Protein AF-A0A928WFF0-F1 (afdb_monomer)

Solvent-accessible surface area (backbone atoms only — not comparable to full-atom values): 8530 Å² total; per-residue (Å²): 116,60,53,75,67,55,53,62,71,44,40,68,59,53,53,52,53,50,52,59,48,29,76,78,34,82,83,66,71,80,93,51,61,64,69,56,22,35,49,47,18,30,51,27,17,34,62,65,22,43,66,82,81,40,91,74,63,86,69,44,45,47,67,50,76,47,65,41,89,90,43,77,89,36,49,36,72,47,69,39,41,66,48,87,93,54,77,56,47,36,56,47,45,66,77,40,40,62,62,25,34,56,47,11,40,50,46,40,70,72,43,89,64,83,52,60,41,74,88,37,42,46,53,95,82,38,84,67,72,61,59,55,55,32,44,64,43,11,38,55,52,38,52,57,68,61,62,76,114

Radius of gyration: 15.04 Å; Cα contacts (8 Å, |Δi|>4): 198; chains: 1; bounding box: 32×34×43 Å

Structure (mmCIF, N/CA/C/O backbone):
data_AF-A0A928WFF0-F1
#
_entry.id   AF-A0A928WFF0-F1
#
loop_
_atom_site.group_PDB
_atom_site.id
_atom_site.type_symbol
_atom_site.label_atom_id
_atom_site.label_alt_id
_atom_site.label_comp_id
_atom_site.label_asym_id
_atom_site.label_entity_id
_atom_site.label_seq_id
_atom_site.pdbx_PDB_ins_code
_atom_site.Cartn_x
_atom_site.Cartn_y
_atom_site.Cartn_z
_atom_site.occupancy
_atom_site.B_iso_or_equiv
_atom_site.auth_seq_id
_atom_site.auth_comp_id
_atom_site.auth_asym_id
_atom_site.auth_atom_id
_atom_site.pdbx_PDB_model_num
ATOM 1 N N . GLU A 1 1 ? 2.042 11.897 -2.920 1.00 61.84 1 GLU A N 1
ATOM 2 C CA . GLU A 1 1 ? 2.211 12.415 -1.548 1.00 61.84 1 GLU A CA 1
ATOM 3 C C . GLU A 1 1 ? 0.866 12.359 -0.840 1.00 61.84 1 GLU A C 1
ATOM 5 O O . GLU A 1 1 ? -0.135 12.685 -1.469 1.00 61.84 1 GLU A O 1
ATOM 10 N N . LEU A 1 2 ? 0.823 11.910 0.415 1.00 71.56 2 LEU A N 1
ATOM 11 C CA . LEU A 1 2 ? -0.390 12.001 1.231 1.00 71.56 2 LEU A CA 1
ATOM 12 C C . LEU A 1 2 ? -0.234 13.176 2.194 1.00 71.56 2 LEU A C 1
ATOM 14 O O . LEU A 1 2 ? 0.619 13.149 3.078 1.00 71.56 2 LEU A O 1
ATOM 18 N N . ASN A 1 3 ? -1.040 14.216 1.991 1.00 75.31 3 ASN A N 1
ATOM 19 C CA . ASN A 1 3 ? -0.976 15.448 2.775 1.00 75.31 3 ASN A CA 1
ATOM 20 C C . ASN A 1 3 ? -1.802 15.340 4.082 1.00 75.31 3 ASN A C 1
ATOM 22 O O . ASN A 1 3 ? -2.589 14.405 4.253 1.00 75.31 3 ASN A O 1
ATOM 26 N N . PRO A 1 4 ? -1.699 16.307 5.014 1.00 80.69 4 PRO A N 1
ATOM 27 C CA . PRO A 1 4 ? -2.452 16.267 6.272 1.00 80.69 4 PRO A CA 1
ATOM 28 C C . PRO A 1 4 ? -3.984 16.214 6.127 1.00 80.69 4 PRO A C 1
ATOM 30 O O . PRO A 1 4 ? -4.663 15.691 7.011 1.00 80.69 4 PRO A O 1
ATOM 33 N N . ASN A 1 5 ? -4.553 16.740 5.034 1.00 86.19 5 ASN A N 1
ATOM 34 C CA . ASN A 1 5 ? -5.999 16.663 4.797 1.00 86.19 5 ASN A CA 1
ATOM 35 C C . ASN A 1 5 ? -6.433 15.233 4.460 1.00 86.19 5 ASN A C 1
ATOM 37 O O . ASN A 1 5 ? -7.481 14.805 4.936 1.00 86.19 5 ASN A O 1
ATOM 41 N N . PHE A 1 6 ? -5.620 14.485 3.710 1.00 88.12 6 PHE A N 1
ATOM 42 C CA . PHE A 1 6 ? -5.869 13.069 3.441 1.00 88.12 6 PHE A CA 1
ATOM 43 C C . PHE A 1 6 ? -5.971 12.267 4.744 1.00 88.12 6 PHE A C 1
ATOM 45 O O . PHE A 1 6 ? -6.957 11.572 4.976 1.00 88.12 6 PHE A O 1
ATOM 52 N N . TYR A 1 7 ? -5.003 12.428 5.652 1.00 88.06 7 TYR A N 1
ATOM 53 C CA . TYR A 1 7 ? -5.025 11.722 6.937 1.00 88.06 7 TYR A CA 1
ATOM 54 C C . TYR A 1 7 ? -6.214 12.118 7.811 1.00 88.06 7 TYR A C 1
ATOM 56 O O . TYR A 1 7 ? -6.789 11.263 8.481 1.00 88.06 7 TYR A O 1
ATOM 64 N N . ARG A 1 8 ? -6.647 13.384 7.760 1.00 90.94 8 ARG A N 1
ATOM 65 C CA . ARG A 1 8 ? -7.870 13.822 8.446 1.00 90.94 8 ARG A CA 1
ATOM 66 C C . ARG A 1 8 ? -9.110 13.092 7.925 1.00 90.94 8 ARG A C 1
ATOM 68 O O . ARG A 1 8 ? -9.949 12.696 8.726 1.00 90.94 8 ARG A O 1
ATOM 75 N N . GLN A 1 9 ? -9.221 12.912 6.609 1.00 93.06 9 GLN A N 1
ATOM 76 C CA . GLN A 1 9 ? -10.322 12.164 5.995 1.00 93.06 9 GLN A CA 1
ATOM 77 C C . GLN A 1 9 ? -10.242 10.659 6.301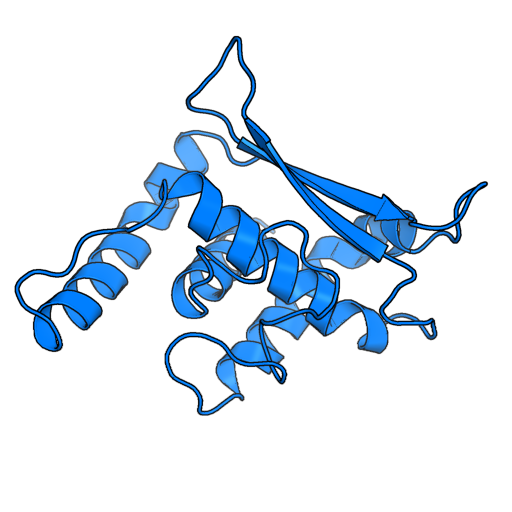 1.00 93.06 9 GLN A C 1
ATOM 79 O O . GLN A 1 9 ? -11.271 10.018 6.490 1.00 93.06 9 GLN A O 1
ATOM 84 N N . LEU A 1 10 ? -9.031 10.103 6.402 1.00 94.38 10 LEU A N 1
ATOM 85 C CA . LEU A 1 10 ? -8.799 8.689 6.708 1.00 94.38 10 LEU A CA 1
ATOM 86 C C . LEU A 1 10 ? -8.997 8.346 8.198 1.00 94.38 10 LEU A C 1
ATOM 88 O O . LEU A 1 10 ? -9.248 7.187 8.536 1.00 94.38 10 LEU A O 1
ATOM 92 N N . GLN A 1 11 ? -8.900 9.334 9.095 1.00 94.88 11 GLN A N 1
ATOM 93 C CA . GLN A 1 11 ? -8.918 9.142 10.550 1.00 94.88 11 GLN A CA 1
ATOM 94 C C . GLN A 1 11 ? -10.083 8.275 11.069 1.00 94.88 11 GLN A C 1
ATOM 96 O O . GLN A 1 11 ? -9.816 7.376 11.866 1.00 94.88 11 GLN A O 1
ATOM 101 N N . PRO A 1 12 ? -11.342 8.429 10.604 1.00 96.56 12 PRO A N 1
ATOM 102 C CA . PRO A 1 12 ? -12.440 7.582 11.071 1.00 96.56 12 PRO A CA 1
ATOM 103 C C . PRO A 1 12 ? -12.217 6.088 10.787 1.00 96.56 12 PRO A C 1
ATOM 105 O O . PRO A 1 12 ? -12.566 5.237 11.607 1.00 96.56 12 PRO A O 1
ATOM 108 N N . ALA A 1 13 ? -11.609 5.753 9.644 1.00 96.75 13 ALA A N 1
ATOM 109 C CA . ALA A 1 13 ? -11.279 4.372 9.302 1.00 96.75 13 ALA A CA 1
ATOM 110 C C . ALA A 1 13 ? -10.129 3.841 10.171 1.00 96.75 13 ALA A C 1
ATOM 112 O O . ALA A 1 13 ? -10.204 2.716 10.664 1.00 96.75 13 ALA A O 1
ATOM 113 N N . ILE A 1 14 ? -9.102 4.664 10.412 1.00 96.38 14 ILE A N 1
ATOM 114 C CA . ILE A 1 14 ? -7.993 4.342 11.325 1.00 96.38 14 ILE A CA 1
ATOM 115 C C . ILE A 1 14 ? -8.515 4.047 12.735 1.00 96.38 14 ILE A C 1
ATOM 117 O O . ILE A 1 14 ? -8.112 3.052 13.337 1.00 96.38 14 ILE A O 1
ATOM 121 N N . ASP A 1 15 ? -9.419 4.878 13.255 1.00 96.31 15 ASP A N 1
ATOM 122 C CA . ASP A 1 15 ? -9.972 4.717 14.601 1.00 96.31 15 ASP A CA 1
ATOM 123 C C . ASP A 1 15 ? -10.754 3.409 14.727 1.00 96.31 15 ASP A C 1
ATOM 125 O O . ASP A 1 15 ? -10.565 2.669 15.695 1.00 96.31 15 ASP A O 1
ATOM 129 N N . LYS A 1 16 ? -11.566 3.074 13.717 1.00 96.50 16 LYS A N 1
ATOM 130 C CA . LYS A 1 16 ? -12.290 1.799 13.659 1.00 96.50 16 LYS A CA 1
ATOM 131 C C . LYS A 1 16 ? -11.335 0.602 13.641 1.00 96.50 16 LYS A C 1
ATOM 133 O O . LYS A 1 16 ? -11.494 -0.316 14.442 1.00 96.50 16 LYS A O 1
ATOM 138 N N . ILE A 1 17 ? -10.317 0.630 12.779 1.00 95.75 17 ILE A N 1
ATOM 139 C CA . ILE A 1 17 ? -9.297 -0.428 12.695 1.00 95.75 17 ILE A CA 1
ATOM 140 C C . ILE A 1 17 ? -8.593 -0.592 14.046 1.00 95.75 17 ILE A C 1
ATOM 142 O O . ILE A 1 17 ? -8.424 -1.704 14.543 1.00 95.75 17 ILE A O 1
ATOM 146 N N . LYS A 1 18 ? -8.217 0.519 14.685 1.00 94.38 18 LYS A N 1
ATOM 147 C CA . LYS A 1 18 ? -7.563 0.489 15.993 1.00 94.38 18 LYS A CA 1
ATOM 148 C C . LYS A 1 18 ? -8.467 -0.117 17.067 1.00 94.38 18 LYS A C 1
ATOM 150 O O . LYS A 1 18 ? -7.987 -0.911 17.870 1.00 94.38 18 LYS A O 1
ATOM 155 N N . GLN A 1 19 ? -9.756 0.224 17.083 1.00 93.88 19 GLN A N 1
ATOM 156 C CA . GLN A 1 19 ? -10.728 -0.364 18.012 1.00 93.88 19 GLN A CA 1
ATOM 157 C C . GLN A 1 19 ? -10.851 -1.883 17.821 1.00 93.88 19 GLN A C 1
ATOM 159 O O . GLN A 1 19 ? -10.826 -2.624 18.804 1.00 93.88 19 GLN A O 1
ATOM 164 N N . GLU A 1 20 ? -10.914 -2.358 16.573 1.00 92.38 20 GLU A N 1
ATOM 165 C CA . GLU A 1 20 ? -10.942 -3.792 16.256 1.00 92.38 20 GLU A CA 1
ATOM 166 C C . GLU A 1 20 ? -9.682 -4.510 16.771 1.00 92.38 20 GLU A C 1
ATOM 168 O O . GLU A 1 20 ? -9.787 -5.556 17.416 1.00 92.38 20 GLU A O 1
ATOM 173 N N . LEU A 1 21 ? -8.495 -3.932 16.575 1.00 91.44 21 LEU A N 1
ATOM 174 C CA . LEU A 1 21 ? -7.233 -4.506 17.059 1.00 91.44 21 LEU A CA 1
ATOM 175 C C . LEU A 1 21 ? -7.152 -4.526 18.589 1.00 91.44 21 LEU A C 1
ATOM 177 O O . LEU A 1 21 ? -6.794 -5.548 19.174 1.00 91.44 21 LEU A O 1
ATOM 181 N N . VAL A 1 22 ? -7.549 -3.434 19.248 1.00 92.56 22 VAL A N 1
ATOM 182 C CA . VAL A 1 22 ? -7.581 -3.342 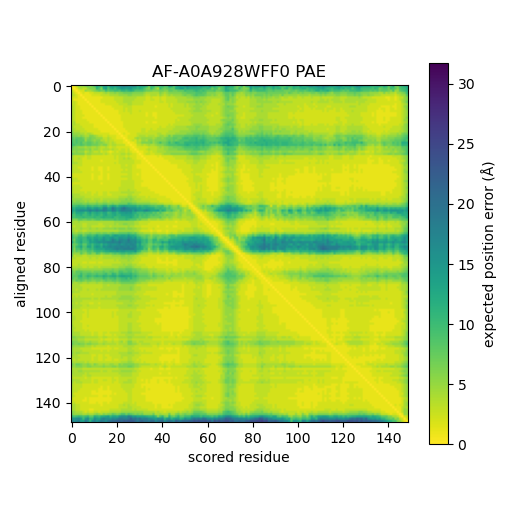20.716 1.00 92.56 22 VAL A CA 1
ATOM 183 C C . VAL A 1 22 ? -8.546 -4.365 21.316 1.00 92.56 22 VAL A C 1
ATOM 185 O O . VAL A 1 22 ? -8.238 -4.955 22.349 1.00 92.56 22 VAL A O 1
ATOM 188 N N . SER A 1 23 ? -9.677 -4.644 20.659 1.00 90.62 23 SER A N 1
ATOM 189 C CA . SER A 1 23 ? -10.629 -5.656 21.140 1.00 90.62 23 SER A CA 1
ATOM 190 C C . SER A 1 23 ? -10.038 -7.074 21.193 1.00 90.62 23 SER A C 1
ATOM 192 O O . SER A 1 23 ? -10.402 -7.854 22.069 1.00 90.62 23 SER A O 1
ATOM 194 N N . HIS A 1 24 ? -9.079 -7.387 20.314 1.00 88.81 24 HIS A N 1
ATOM 195 C CA . HIS A 1 24 ? -8.361 -8.668 20.296 1.00 88.81 24 HIS A CA 1
ATOM 196 C C . HIS A 1 24 ? -7.054 -8.634 21.103 1.00 88.81 24 HIS A C 1
ATOM 198 O O . HIS A 1 24 ? -6.493 -9.676 21.438 1.00 88.81 24 HIS A O 1
ATOM 204 N N . SER A 1 25 ? -6.519 -7.446 21.376 1.00 89.44 25 SER A N 1
ATOM 205 C CA . SER A 1 25 ? -5.237 -7.231 22.047 1.00 89.44 25 SER A CA 1
ATOM 206 C C . SER A 1 25 ? -5.280 -5.904 22.816 1.00 89.44 25 SER A C 1
ATOM 208 O O . SER A 1 25 ? -4.901 -4.870 22.268 1.00 89.44 25 SER A O 1
ATOM 210 N N . PRO A 1 26 ? -5.710 -5.906 24.094 1.00 87.81 26 PRO A N 1
ATOM 211 C CA . PRO A 1 26 ? -5.991 -4.681 24.857 1.00 87.81 26 PRO A CA 1
ATOM 212 C C . PRO A 1 26 ? -4.829 -3.684 24.965 1.00 87.81 26 PRO A C 1
ATOM 214 O O . PRO A 1 26 ? -5.058 -2.487 25.104 1.00 87.81 26 PRO A O 1
ATOM 217 N N . ASN A 1 27 ? -3.588 -4.165 24.862 1.00 89.25 27 ASN A N 1
ATOM 218 C CA . ASN A 1 27 ? -2.371 -3.349 24.906 1.00 89.25 27 ASN A CA 1
ATOM 219 C C . ASN A 1 27 ? -1.786 -3.078 23.508 1.00 89.25 27 ASN A C 1
ATOM 221 O O . ASN A 1 27 ? -0.582 -2.864 23.380 1.00 89.25 27 ASN A O 1
ATOM 225 N N . PHE A 1 28 ? -2.600 -3.150 22.452 1.00 89.06 28 PHE A N 1
ATOM 226 C CA . PHE A 1 28 ? -2.143 -2.920 21.086 1.00 89.06 28 PHE A CA 1
ATOM 227 C C . PHE A 1 28 ? -1.575 -1.505 20.916 1.00 89.06 28 PHE A C 1
ATOM 229 O O . PHE A 1 28 ? -2.221 -0.501 21.232 1.00 89.06 28 PHE A O 1
ATOM 236 N N . VAL A 1 29 ? -0.375 -1.436 20.345 1.00 89.81 29 VAL A N 1
ATOM 237 C CA . VAL A 1 29 ? 0.294 -0.198 19.951 1.00 89.81 29 VAL A CA 1
ATOM 238 C C . VAL A 1 29 ? 0.797 -0.371 18.525 1.00 89.81 29 VAL A C 1
ATOM 240 O O . VAL A 1 29 ? 1.213 -1.457 18.129 1.00 89.81 29 VAL A O 1
ATOM 243 N N . TRP A 1 30 ? 0.761 0.710 17.750 1.00 90.69 30 TRP A N 1
ATOM 244 C CA . TRP A 1 30 ? 1.391 0.744 16.439 1.00 90.69 30 TRP A CA 1
ATOM 245 C C . TRP A 1 30 ? 2.904 0.549 16.578 1.00 90.69 30 TRP A C 1
ATOM 247 O O . TRP A 1 30 ? 3.570 1.339 17.240 1.00 90.69 30 TRP A O 1
ATOM 257 N N . GLU A 1 31 ? 3.448 -0.484 15.939 1.00 89.19 31 GLU A N 1
ATOM 258 C CA . GLU A 1 31 ? 4.896 -0.740 15.939 1.00 89.19 31 GLU A CA 1
ATOM 259 C C . GLU A 1 31 ? 5.672 0.251 15.056 1.00 89.19 31 GLU A C 1
ATOM 261 O O . GLU A 1 31 ? 6.869 0.455 15.246 1.00 89.19 31 GLU A O 1
ATOM 266 N N . TYR A 1 32 ? 4.984 0.876 14.098 1.00 91.94 32 TYR A N 1
ATOM 267 C CA . TYR A 1 32 ? 5.545 1.788 13.106 1.00 91.94 32 TYR A CA 1
ATOM 268 C C . TYR A 1 32 ? 4.723 3.082 13.026 1.00 91.94 32 TYR A C 1
ATOM 270 O O . TYR A 1 32 ? 3.551 3.082 13.416 1.00 91.94 32 TYR A O 1
ATOM 278 N N . PRO A 1 33 ? 5.292 4.180 12.489 1.00 91.19 33 PRO A N 1
ATOM 279 C CA . PRO A 1 33 ? 4.530 5.387 12.183 1.00 91.19 33 PRO A CA 1
ATOM 280 C C . PRO A 1 33 ? 3.324 5.080 11.289 1.00 91.19 33 PRO A C 1
ATOM 282 O O . PRO A 1 33 ? 3.410 4.276 10.357 1.00 91.19 33 PRO A O 1
ATOM 285 N N . LEU A 1 34 ? 2.191 5.719 11.571 1.00 90.81 34 LEU A N 1
ATOM 286 C CA . LEU A 1 34 ? 0.928 5.431 10.892 1.00 90.81 34 LEU A CA 1
ATOM 287 C C . LEU A 1 34 ? 0.997 5.765 9.402 1.00 90.81 34 LEU A C 1
ATOM 289 O O . LEU A 1 34 ? 0.523 4.995 8.571 1.00 90.81 34 LEU A O 1
ATOM 293 N N . GLU A 1 35 ? 1.632 6.882 9.073 1.00 89.81 35 GLU A N 1
ATOM 294 C CA . GLU A 1 35 ? 1.838 7.374 7.718 1.00 89.81 35 GLU A CA 1
ATOM 295 C C . GLU A 1 35 ? 2.625 6.363 6.879 1.00 89.81 35 GLU A C 1
ATOM 297 O O . GLU A 1 35 ? 2.245 6.046 5.749 1.00 89.81 35 GLU A O 1
ATOM 302 N N . PHE A 1 36 ? 3.678 5.793 7.475 1.00 92.31 36 PHE A N 1
ATOM 303 C CA . PHE A 1 36 ? 4.456 4.722 6.866 1.00 92.31 36 PHE A CA 1
ATOM 304 C C . PHE A 1 36 ? 3.582 3.493 6.621 1.00 92.31 36 PHE A C 1
ATOM 306 O O . PHE A 1 36 ? 3.509 3.021 5.492 1.00 92.31 36 PHE A O 1
ATOM 313 N N . MET A 1 37 ? 2.862 3.004 7.636 1.00 94.62 37 MET A N 1
ATOM 314 C CA . MET A 1 37 ? 2.040 1.796 7.487 1.00 94.62 37 MET A CA 1
ATOM 315 C C . MET A 1 37 ? 0.936 1.954 6.439 1.00 94.62 37 MET A C 1
ATOM 317 O O . MET A 1 37 ? 0.672 1.023 5.676 1.00 94.62 37 MET A O 1
ATOM 321 N N . VAL A 1 38 ? 0.300 3.126 6.385 1.00 95.12 38 VAL A N 1
ATOM 322 C CA . VAL A 1 38 ? -0.742 3.458 5.408 1.00 95.12 38 VAL A CA 1
ATOM 323 C C . VAL A 1 38 ? -0.181 3.418 3.988 1.00 95.12 38 VAL A C 1
ATOM 325 O O . VAL A 1 38 ? -0.690 2.670 3.149 1.00 95.12 38 VAL A O 1
ATOM 328 N N . LEU A 1 39 ? 0.895 4.166 3.726 1.00 94.69 39 LEU A N 1
ATOM 329 C CA . LEU A 1 39 ? 1.535 4.202 2.410 1.00 94.69 39 LEU A CA 1
ATOM 330 C C . LEU A 1 39 ? 2.099 2.847 2.006 1.00 94.69 39 LEU A C 1
ATOM 332 O O . LEU A 1 39 ? 1.976 2.459 0.848 1.00 94.69 39 LEU A O 1
ATOM 336 N N . HIS A 1 40 ? 2.701 2.129 2.950 1.00 96.62 40 HIS A N 1
ATOM 337 C CA . HIS A 1 40 ? 3.374 0.865 2.685 1.00 96.62 40 HIS A CA 1
ATOM 338 C C . HIS A 1 40 ? 2.357 -0.196 2.289 1.00 96.62 40 HIS A C 1
ATOM 340 O O . HIS A 1 40 ? 2.483 -0.835 1.244 1.00 96.62 40 HIS A O 1
ATOM 346 N N . SER A 1 41 ? 1.286 -0.297 3.077 1.00 97.75 41 SER A N 1
ATOM 347 C CA . SER A 1 41 ? 0.189 -1.220 2.809 1.00 97.75 41 SER A CA 1
ATOM 348 C C . SER A 1 41 ? -0.484 -0.905 1.480 1.00 97.75 41 SER A C 1
ATOM 350 O O . SER A 1 41 ? -0.702 -1.811 0.681 1.00 97.75 41 SER A O 1
ATOM 352 N N . PHE A 1 42 ? -0.777 0.367 1.205 1.00 97.19 42 PHE A N 1
ATOM 353 C CA . PHE A 1 42 ? -1.394 0.761 -0.058 1.00 97.19 42 PHE A CA 1
ATOM 354 C C . PHE A 1 42 ? -0.469 0.525 -1.262 1.00 97.19 42 PHE A C 1
ATOM 356 O O . PHE A 1 42 ? -0.903 -0.041 -2.265 1.00 97.19 42 PHE A O 1
ATOM 363 N N . GLY A 1 43 ? 0.817 0.868 -1.155 1.00 97.25 43 GLY A N 1
ATOM 364 C CA . GLY A 1 43 ? 1.800 0.624 -2.209 1.00 97.25 43 GLY A CA 1
ATOM 365 C C . GLY A 1 43 ? 1.896 -0.855 -2.579 1.00 97.25 43 GLY A C 1
ATOM 366 O O . GLY A 1 43 ? 1.895 -1.219 -3.755 1.00 97.25 43 GLY A O 1
ATOM 367 N N . HIS A 1 44 ? 1.849 -1.728 -1.575 1.00 97.88 44 HIS A N 1
ATOM 368 C CA . HIS A 1 44 ? 1.808 -3.170 -1.773 1.00 97.88 44 HIS A CA 1
ATOM 369 C C . HIS A 1 44 ? 0.526 -3.669 -2.457 1.00 97.88 44 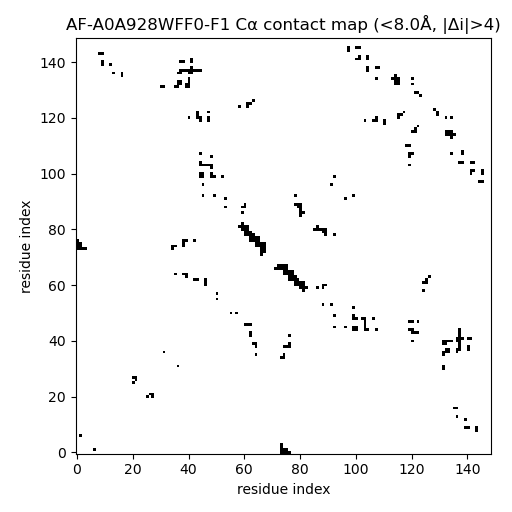HIS A C 1
ATOM 371 O O . HIS A 1 44 ? 0.591 -4.639 -3.218 1.00 97.88 44 HIS A O 1
ATOM 377 N N . LEU A 1 45 ? -0.627 -3.019 -2.260 1.00 97.81 45 LEU A N 1
ATOM 378 C CA . LEU A 1 45 ? -1.840 -3.343 -3.025 1.00 97.81 45 LEU A CA 1
ATOM 379 C C . LEU A 1 45 ? -1.655 -3.049 -4.518 1.00 97.81 45 LEU A C 1
ATOM 381 O O . LEU A 1 45 ? -2.033 -3.875 -5.350 1.00 97.81 45 LEU A O 1
ATOM 385 N N . ILE A 1 46 ? -1.019 -1.923 -4.856 1.00 96.75 46 ILE A N 1
ATOM 386 C CA . ILE A 1 46 ? -0.705 -1.561 -6.246 1.00 96.75 46 ILE A CA 1
ATOM 387 C C . ILE A 1 46 ? 0.253 -2.578 -6.872 1.00 96.75 46 ILE A C 1
ATOM 389 O O . ILE A 1 46 ? -0.027 -3.086 -7.958 1.00 96.75 46 ILE A O 1
ATOM 393 N N . LEU A 1 47 ? 1.338 -2.936 -6.172 1.00 96.12 47 LEU A N 1
ATOM 394 C CA . LEU A 1 47 ? 2.2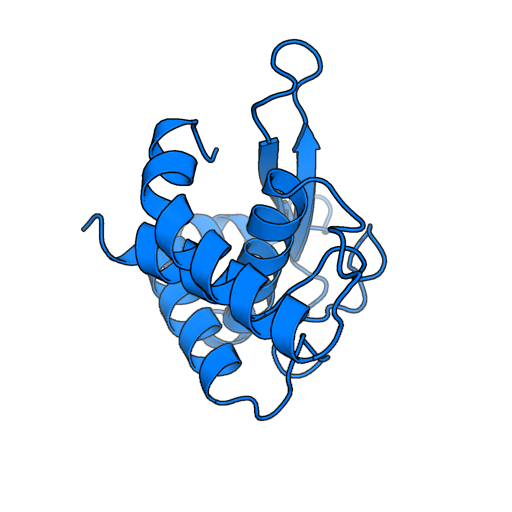78 -3.966 -6.636 1.00 96.12 47 LEU A CA 1
ATOM 395 C C . LEU A 1 47 ? 1.576 -5.314 -6.872 1.00 96.12 47 LEU A C 1
ATOM 397 O O . LEU A 1 47 ? 1.832 -5.981 -7.870 1.00 96.12 47 LEU A O 1
ATOM 401 N N . THR A 1 48 ? 0.650 -5.695 -5.987 1.00 95.62 48 THR A N 1
ATOM 402 C CA . THR A 1 48 ? -0.127 -6.944 -6.104 1.00 95.62 48 THR A CA 1
ATOM 403 C C . THR A 1 48 ? -1.036 -6.938 -7.336 1.00 95.62 48 THR A C 1
ATOM 405 O O . THR A 1 48 ? -1.228 -7.972 -7.972 1.00 95.62 48 THR A O 1
ATOM 408 N N . ALA A 1 49 ? -1.594 -5.780 -7.691 1.00 95.50 49 ALA A N 1
ATOM 409 C CA . ALA A 1 49 ? -2.489 -5.632 -8.833 1.00 95.50 49 ALA A CA 1
ATOM 410 C C . ALA A 1 49 ? -1.768 -5.510 -10.183 1.00 95.50 49 ALA A C 1
ATOM 412 O O . ALA A 1 49 ? -2.383 -5.785 -11.215 1.00 95.50 49 ALA A O 1
ATOM 413 N N . LEU A 1 50 ? -0.492 -5.108 -10.198 1.00 94.00 50 LEU A N 1
ATOM 414 C CA . LEU A 1 50 ? 0.259 -4.820 -11.425 1.00 94.00 50 LEU A CA 1
ATOM 415 C C . LEU A 1 50 ? 0.220 -5.951 -12.472 1.00 94.00 50 LEU A C 1
ATOM 417 O O . LEU A 1 50 ? -0.068 -5.645 -13.636 1.00 94.00 50 LEU A O 1
ATOM 421 N N . PRO A 1 51 ? 0.404 -7.240 -12.109 1.00 91.94 51 PRO A N 1
ATOM 422 C CA . PRO A 1 51 ? 0.371 -8.334 -13.082 1.00 91.94 51 PRO A CA 1
ATOM 423 C C . PRO A 1 51 ? -0.964 -8.475 -13.830 1.00 91.94 51 PRO A C 1
ATOM 425 O O . PRO A 1 51 ? -1.020 -9.108 -14.881 1.00 91.94 51 PRO A O 1
ATOM 428 N N . LEU A 1 52 ? -2.054 -7.886 -13.318 1.00 91.44 52 LEU A N 1
ATOM 429 C CA . LEU A 1 52 ? -3.368 -7.918 -13.966 1.00 91.44 52 LEU A CA 1
ATOM 430 C C . LEU A 1 52 ? -3.504 -6.935 -15.135 1.00 91.44 52 LEU A C 1
ATOM 432 O O . LEU A 1 52 ? -4.453 -7.057 -15.908 1.00 91.44 52 LEU A O 1
ATOM 436 N N . LEU A 1 53 ? -2.622 -5.939 -15.238 1.00 87.19 53 LEU A N 1
ATOM 437 C CA . LEU A 1 53 ? -2.631 -4.947 -16.321 1.00 87.19 53 LEU A CA 1
ATOM 438 C C . LEU A 1 53 ? -1.435 -5.078 -17.258 1.00 87.19 53 LEU A C 1
ATOM 440 O O . LEU A 1 53 ? -1.466 -4.558 -18.372 1.00 87.19 53 LEU A O 1
ATOM 444 N N . ARG A 1 54 ? -0.383 -5.765 -16.817 1.00 83.12 54 ARG A N 1
ATOM 445 C CA . ARG A 1 54 ? 0.849 -5.913 -17.575 1.00 83.12 54 ARG A CA 1
ATOM 446 C C . ARG A 1 54 ? 1.471 -7.278 -17.327 1.00 83.12 54 ARG A C 1
ATOM 448 O O . ARG A 1 54 ? 1.672 -7.674 -16.185 1.00 83.12 54 ARG A O 1
ATOM 455 N N . MET A 1 55 ? 1.847 -7.954 -18.410 1.00 76.94 55 MET A N 1
ATOM 456 C CA . MET A 1 55 ? 2.750 -9.099 -18.329 1.00 76.94 55 MET A CA 1
ATOM 457 C C . MET A 1 55 ? 4.174 -8.602 -18.058 1.00 76.94 55 MET A C 1
ATOM 459 O O . MET A 1 55 ? 4.662 -7.700 -18.739 1.00 76.94 55 MET A O 1
ATOM 463 N N . GLY A 1 56 ? 4.826 -9.183 -17.060 1.00 73.75 56 GLY A N 1
ATOM 464 C CA . GLY A 1 56 ? 6.170 -8.824 -16.615 1.00 73.75 56 GLY A CA 1
ATOM 465 C C . GLY A 1 56 ? 6.564 -9.668 -15.410 1.00 73.75 56 GLY A C 1
ATOM 466 O O . GLY A 1 56 ? 5.731 -10.395 -14.858 1.00 73.75 56 GLY A O 1
ATOM 467 N N . ALA A 1 57 ? 7.828 -9.595 -15.008 1.00 77.88 57 ALA A N 1
ATOM 468 C CA . ALA A 1 57 ? 8.254 -10.228 -13.772 1.00 77.88 57 ALA A CA 1
ATOM 469 C C . ALA A 1 57 ? 7.779 -9.388 -12.581 1.00 77.88 57 ALA A C 1
ATOM 471 O O . ALA A 1 57 ? 7.778 -8.160 -12.619 1.00 77.88 57 ALA A O 1
ATOM 472 N N . SER A 1 58 ? 7.433 -10.038 -11.470 1.00 75.62 58 SER A N 1
ATOM 473 C CA . SER A 1 58 ? 7.109 -9.330 -10.223 1.00 75.62 58 SER A CA 1
ATOM 474 C C . SER A 1 58 ? 8.285 -8.509 -9.680 1.00 75.62 58 SER A C 1
ATOM 476 O O . SER A 1 58 ? 8.099 -7.674 -8.805 1.00 75.62 58 SER A O 1
ATOM 478 N N . SER A 1 59 ? 9.501 -8.759 -10.177 1.00 83.06 59 SER A N 1
ATOM 479 C CA . SER A 1 59 ? 10.699 -7.985 -9.871 1.00 83.06 59 SER A CA 1
ATOM 480 C C . SER A 1 59 ? 10.821 -6.690 -10.662 1.00 83.06 59 SER A C 1
ATOM 482 O O . SER A 1 59 ? 11.653 -5.885 -10.273 1.00 83.06 59 SER A O 1
ATOM 484 N N . ASP A 1 60 ? 10.046 -6.478 -11.730 1.00 89.25 60 ASP A N 1
ATOM 485 C CA . ASP A 1 60 ? 10.217 -5.345 -12.657 1.00 89.25 60 ASP A CA 1
ATOM 486 C C . ASP A 1 60 ? 9.904 -3.988 -12.005 1.00 89.25 60 ASP A C 1
ATOM 488 O O . ASP A 1 60 ? 10.397 -2.950 -12.443 1.00 89.25 60 ASP A O 1
ATOM 492 N N . LEU A 1 61 ? 9.113 -3.985 -10.934 1.00 94.00 61 LEU A N 1
ATOM 493 C CA . LEU A 1 61 ? 8.751 -2.790 -10.188 1.00 94.00 61 LEU A CA 1
ATOM 494 C C . LEU A 1 61 ? 8.979 -3.011 -8.700 1.00 94.00 61 LEU A C 1
ATOM 496 O O . LEU A 1 61 ? 8.668 -4.079 -8.173 1.00 94.00 61 LEU A O 1
ATOM 500 N N . ASN A 1 62 ? 9.444 -1.979 -8.007 1.00 93.94 62 ASN A N 1
ATOM 501 C CA . ASN A 1 62 ? 9.462 -1.976 -6.553 1.00 93.94 62 ASN A CA 1
ATOM 502 C C . ASN A 1 62 ? 8.897 -0.666 -5.987 1.00 93.94 62 ASN A C 1
ATOM 504 O O . ASN A 1 62 ? 8.640 0.295 -6.717 1.00 93.94 62 ASN A O 1
ATOM 508 N N . PHE A 1 63 ? 8.660 -0.662 -4.678 1.00 95.62 63 PHE A N 1
ATOM 509 C CA . PHE A 1 63 ? 8.089 0.453 -3.939 1.00 95.62 63 PHE A CA 1
ATOM 510 C C . PHE A 1 63 ? 8.941 0.766 -2.710 1.00 95.62 63 PHE A C 1
ATOM 512 O O . PHE A 1 63 ? 9.418 -0.142 -2.031 1.00 95.62 63 PHE A O 1
ATOM 519 N N . LEU A 1 64 ? 9.133 2.051 -2.425 1.00 93.75 64 LEU A N 1
ATOM 520 C CA . LEU A 1 64 ? 9.767 2.515 -1.192 1.00 93.75 64 LEU A CA 1
ATOM 521 C C . LEU A 1 64 ? 9.067 3.759 -0.666 1.00 93.75 64 LEU A C 1
ATOM 523 O O . LEU A 1 64 ? 8.424 4.488 -1.422 1.00 93.75 64 LEU A O 1
ATOM 527 N N . ILE A 1 65 ? 9.235 4.026 0.624 1.00 91.75 65 ILE A N 1
ATOM 528 C CA . ILE A 1 65 ? 8.761 5.253 1.257 1.00 91.75 65 ILE A CA 1
ATOM 529 C C . ILE A 1 65 ? 9.967 6.067 1.685 1.00 91.75 65 ILE A C 1
ATOM 531 O O . ILE A 1 65 ? 10.871 5.556 2.341 1.00 91.75 65 ILE A O 1
ATOM 535 N N . SER A 1 66 ? 9.957 7.345 1.326 1.00 86.06 66 SER A N 1
ATOM 536 C CA . SER A 1 66 ? 10.891 8.325 1.860 1.00 86.06 66 SER A CA 1
ATOM 537 C C . SER A 1 66 ? 10.125 9.332 2.708 1.00 86.06 66 SER A C 1
ATOM 539 O O . SER A 1 66 ? 9.078 9.844 2.299 1.00 86.06 66 SER A O 1
ATOM 541 N N . SER A 1 67 ? 10.636 9.584 3.908 1.00 75.50 67 SER A N 1
ATOM 542 C CA . SER A 1 67 ? 10.220 10.699 4.752 1.00 75.50 67 SER A CA 1
ATOM 543 C C . SER A 1 67 ? 11.087 11.907 4.425 1.00 75.50 67 SER A C 1
ATOM 545 O O . SER A 1 67 ? 12.314 11.793 4.441 1.00 75.50 67 SER A O 1
ATOM 547 N N . ASP A 1 68 ? 10.466 13.052 4.171 1.00 69.00 68 ASP A N 1
ATOM 548 C CA . ASP A 1 68 ? 11.201 14.299 3.985 1.00 69.00 68 ASP A CA 1
ATOM 549 C C . ASP A 1 68 ? 11.857 14.714 5.315 1.00 69.00 68 ASP A C 1
ATOM 551 O O . ASP A 1 68 ? 11.181 14.849 6.339 1.00 69.00 68 ASP A O 1
ATOM 555 N N . SER A 1 69 ? 13.180 14.905 5.312 1.00 66.81 69 SER A N 1
ATOM 556 C CA . SER A 1 69 ? 13.923 15.383 6.481 1.00 66.81 69 SER A CA 1
ATOM 557 C C . SER A 1 69 ? 13.530 16.801 6.899 1.00 66.81 69 SER A C 1
ATOM 559 O O . SER A 1 69 ? 13.627 17.133 8.079 1.00 66.81 69 SER A O 1
ATOM 561 N N . GLU A 1 70 ? 13.085 17.632 5.954 1.00 62.75 70 GLU A N 1
ATOM 562 C CA . GLU A 1 70 ? 12.628 19.002 6.203 1.00 62.75 70 GLU A CA 1
ATOM 563 C C . GLU A 1 70 ? 11.157 19.035 6.647 1.00 62.75 70 GLU A C 1
ATOM 565 O O . GLU A 1 70 ? 10.767 19.868 7.469 1.00 62.75 70 GLU A O 1
ATOM 570 N N . HIS A 1 71 ? 10.354 18.069 6.188 1.00 65.06 71 HIS A N 1
ATOM 571 C CA . HIS A 1 71 ? 8.934 17.934 6.524 1.00 65.06 71 HIS A CA 1
ATOM 572 C C . HIS A 1 71 ? 8.616 16.537 7.081 1.00 65.06 71 HIS A C 1
ATOM 574 O O . HIS A 1 71 ? 7.911 15.756 6.435 1.00 65.06 71 HIS A O 1
ATOM 580 N N . PRO A 1 72 ? 9.021 16.220 8.326 1.00 60.62 72 PRO A N 1
ATOM 581 C CA . PRO A 1 72 ? 8.918 14.872 8.902 1.00 60.62 72 PRO A CA 1
ATOM 582 C C . PRO A 1 72 ? 7.483 14.335 9.052 1.00 60.62 72 PRO A C 1
ATOM 584 O O . PRO A 1 72 ? 7.289 13.166 9.370 1.00 60.62 72 PRO A O 1
ATOM 587 N N . LYS A 1 73 ? 6.463 15.176 8.828 1.00 61.62 73 LYS A N 1
ATOM 588 C CA . LYS A 1 73 ? 5.039 14.791 8.798 1.00 61.62 73 LYS A CA 1
ATOM 589 C C . LYS A 1 73 ? 4.526 14.436 7.400 1.00 61.62 73 LYS A C 1
ATOM 591 O O . LYS A 1 73 ? 3.345 14.142 7.243 1.00 61.62 73 LYS A O 1
ATOM 596 N N . THR A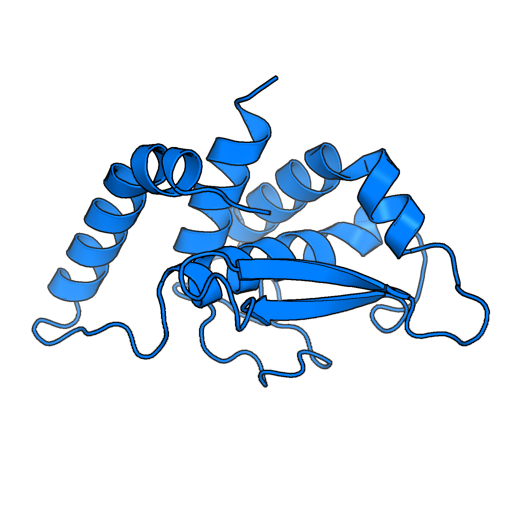 1 74 ? 5.382 14.507 6.390 1.00 69.56 74 THR A N 1
ATOM 597 C CA . THR A 1 74 ? 5.062 14.134 5.015 1.00 69.56 74 THR A CA 1
ATOM 598 C C . THR A 1 74 ? 5.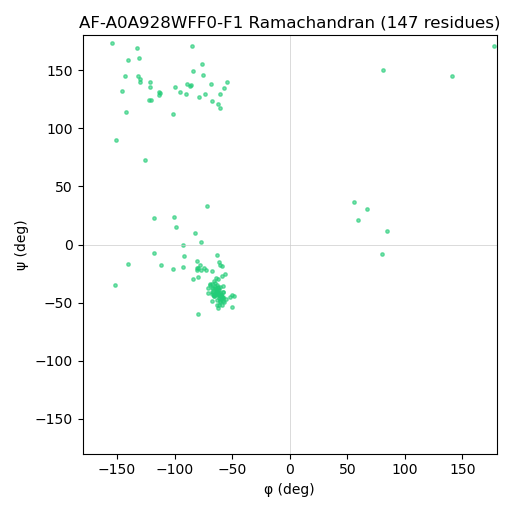877 12.906 4.648 1.00 69.56 74 THR A C 1
ATOM 600 O O . THR A 1 74 ? 7.083 12.824 4.881 1.00 69.56 74 THR A O 1
ATOM 603 N N . SER A 1 75 ? 5.183 11.894 4.143 1.00 78.81 75 SER A N 1
ATOM 604 C CA . SER A 1 75 ? 5.793 10.674 3.632 1.00 78.81 75 SER A CA 1
ATOM 605 C C . SER A 1 75 ? 5.378 10.519 2.180 1.00 78.81 75 SER A C 1
ATOM 607 O O . SER A 1 75 ? 4.205 10.698 1.830 1.00 78.81 75 SER A O 1
ATOM 609 N N . THR A 1 76 ? 6.344 10.177 1.337 1.00 87.81 76 THR A N 1
ATOM 610 C CA . THR A 1 76 ? 6.124 9.992 -0.094 1.00 87.81 76 THR A CA 1
ATOM 611 C C . THR A 1 76 ? 6.503 8.575 -0.478 1.00 87.81 76 THR A C 1
ATOM 613 O O . THR A 1 76 ? 7.610 8.112 -0.210 1.00 87.81 76 THR A O 1
ATOM 616 N N . GLY A 1 77 ? 5.549 7.877 -1.090 1.00 91.50 77 GLY A N 1
ATOM 617 C CA . GLY A 1 77 ? 5.774 6.581 -1.712 1.00 91.50 77 GLY A CA 1
ATOM 618 C C . GLY A 1 77 ? 6.254 6.744 -3.149 1.00 91.50 77 GLY A C 1
ATOM 619 O O . GLY A 1 77 ? 5.693 7.547 -3.896 1.00 91.50 77 GLY A O 1
ATOM 620 N N . TYR A 1 78 ? 7.252 5.958 -3.537 1.00 93.69 78 TYR A N 1
ATOM 621 C CA . TYR A 1 78 ? 7.840 5.958 -4.871 1.00 93.69 78 TYR A CA 1
ATOM 622 C C . TYR A 1 78 ? 7.743 4.567 -5.478 1.00 93.69 78 TYR A C 1
ATOM 624 O O . TYR A 1 78 ? 8.243 3.604 -4.900 1.00 93.69 78 TYR A O 1
ATOM 632 N N . PHE A 1 79 ? 7.136 4.480 -6.659 1.00 95.12 79 PHE A N 1
ATOM 633 C CA . PHE A 1 79 ? 7.224 3.308 -7.525 1.00 95.12 79 PHE A CA 1
ATOM 634 C C . PHE A 1 79 ? 8.335 3.533 -8.539 1.00 95.12 79 PHE A C 1
ATOM 636 O O . PHE A 1 79 ? 8.378 4.588 -9.174 1.00 95.12 79 PHE A O 1
ATOM 643 N N . TYR A 1 80 ? 9.216 2.554 -8.701 1.00 94.75 80 TYR A N 1
ATOM 644 C CA . TYR A 1 80 ? 10.354 2.666 -9.605 1.00 94.75 80 TYR A CA 1
ATOM 645 C C . TYR A 1 80 ? 10.647 1.340 -10.296 1.00 94.75 80 TYR A C 1
ATOM 647 O O . TYR A 1 80 ? 10.483 0.265 -9.711 1.00 94.75 80 TYR A O 1
ATOM 655 N N . ASP A 1 81 ? 11.081 1.440 -11.551 1.00 94.94 81 ASP A N 1
ATOM 656 C CA . ASP A 1 81 ? 11.567 0.297 -12.314 1.00 94.94 81 ASP A CA 1
ATOM 657 C C . ASP A 1 81 ? 12.885 -0.188 -11.707 1.00 94.94 81 ASP A C 1
ATOM 659 O O . ASP A 1 81 ? 13.750 0.611 -11.346 1.00 94.94 81 ASP A O 1
ATOM 663 N N . THR A 1 82 ? 13.057 -1.500 -11.607 1.00 92.94 82 THR A N 1
ATOM 664 C CA . THR A 1 82 ? 14.272 -2.099 -11.028 1.00 92.94 82 THR A CA 1
ATOM 665 C C . THR A 1 82 ? 15.351 -2.404 -12.067 1.00 92.94 82 THR A C 1
ATOM 667 O O . THR A 1 82 ? 16.480 -2.736 -11.705 1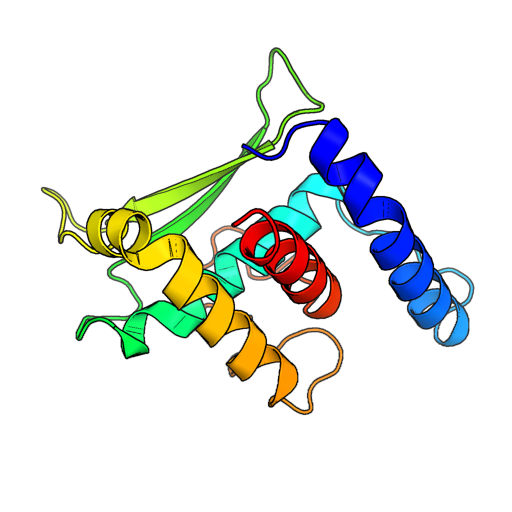.00 92.94 82 THR A O 1
ATOM 670 N N . ASN A 1 83 ? 15.024 -2.290 -13.356 1.00 90.88 83 ASN A N 1
ATOM 671 C CA . ASN A 1 83 ? 15.947 -2.513 -14.460 1.00 90.88 83 ASN A CA 1
ATOM 672 C C . ASN A 1 83 ? 16.669 -1.219 -14.841 1.00 90.88 83 ASN A C 1
ATOM 674 O O . ASN A 1 83 ? 16.050 -0.161 -14.976 1.00 90.88 83 ASN A O 1
ATOM 678 N N . GLU A 1 84 ? 17.970 -1.326 -15.105 1.00 90.56 84 GLU A N 1
ATOM 679 C CA . GLU A 1 84 ? 18.736 -0.244 -15.720 1.00 90.56 84 GLU A CA 1
ATOM 680 C C . GLU A 1 84 ? 18.110 0.159 -17.067 1.00 90.56 84 GLU A C 1
ATOM 682 O O . GLU A 1 84 ? 17.713 -0.695 -17.860 1.00 90.56 84 GLU A O 1
ATOM 687 N N . GLY A 1 85 ? 17.976 1.467 -17.306 1.00 91.44 85 GLY A N 1
ATOM 688 C CA . GLY A 1 85 ? 17.299 2.017 -18.488 1.00 91.44 85 GLY A CA 1
ATOM 689 C C . GLY A 1 85 ? 15.765 2.036 -18.413 1.00 91.44 85 GLY A C 1
ATOM 690 O O . GLY A 1 85 ? 15.137 2.669 -19.259 1.00 91.44 85 GLY A O 1
ATOM 691 N N . GLY A 1 86 ? 15.169 1.421 -17.386 1.00 91.81 86 GLY A N 1
ATOM 692 C CA . GLY A 1 86 ? 13.722 1.342 -17.203 1.00 91.81 86 GLY A CA 1
ATOM 693 C C . GLY A 1 86 ? 13.070 0.243 -18.044 1.00 91.81 86 GLY A C 1
ATOM 694 O O . GLY A 1 86 ? 13.524 -0.120 -19.126 1.00 91.81 86 GLY A O 1
ATOM 695 N N . ASN A 1 87 ? 11.973 -0.301 -17.532 1.00 90.88 87 ASN A N 1
ATOM 696 C CA . ASN A 1 87 ? 11.156 -1.302 -18.218 1.00 90.88 87 ASN A CA 1
ATOM 697 C C . ASN A 1 87 ? 9.721 -0.794 -18.473 1.00 90.88 87 ASN A C 1
ATOM 699 O O . ASN A 1 87 ? 8.959 -1.446 -19.184 1.00 90.88 87 ASN A O 1
ATOM 703 N N . GLY A 1 88 ? 9.344 0.374 -17.943 1.00 92.44 88 GLY A N 1
ATOM 704 C CA . GLY A 1 88 ? 8.037 1.010 -18.117 1.00 92.44 88 GLY A CA 1
ATOM 705 C C . GLY A 1 88 ? 6.953 0.521 -17.148 1.00 92.44 88 GLY A C 1
ATOM 706 O O . GLY A 1 88 ? 5.766 0.801 -17.358 1.00 92.44 88 GLY A O 1
ATOM 707 N N . ALA A 1 89 ? 7.296 -0.238 -16.107 1.00 93.88 89 ALA A N 1
ATOM 708 C CA . ALA A 1 89 ? 6.330 -0.677 -15.103 1.00 93.88 89 ALA A CA 1
ATOM 709 C C . ALA A 1 89 ? 5.815 0.504 -14.265 1.00 93.88 89 ALA A C 1
ATOM 711 O O . ALA A 1 89 ? 4.614 0.619 -14.028 1.00 93.88 89 ALA A O 1
ATOM 712 N N . SER A 1 90 ? 6.694 1.430 -13.893 1.00 95.06 90 SER A N 1
ATOM 713 C CA . SER A 1 90 ? 6.358 2.666 -13.179 1.00 95.06 90 SER A CA 1
ATOM 714 C C . SER A 1 90 ? 5.460 3.574 -14.021 1.00 95.06 90 SER A C 1
ATOM 716 O O . SER A 1 90 ? 4.475 4.110 -13.515 1.00 95.06 90 SER A O 1
ATOM 718 N N . GLU A 1 91 ? 5.704 3.658 -15.331 1.00 94.50 91 GLU A N 1
ATOM 719 C CA . GLU A 1 91 ? 4.807 4.337 -16.272 1.00 94.50 91 GLU A CA 1
ATOM 720 C C . GLU A 1 91 ? 3.422 3.673 -16.318 1.00 94.50 91 GLU A C 1
ATOM 722 O O . GLU A 1 91 ? 2.396 4.353 -16.369 1.00 94.50 91 GLU A O 1
ATOM 727 N N . THR A 1 92 ? 3.372 2.340 -16.262 1.00 94.50 92 THR A N 1
ATOM 728 C CA . THR A 1 92 ? 2.104 1.598 -16.201 1.00 94.50 92 THR A CA 1
ATOM 729 C C . THR A 1 92 ? 1.346 1.941 -14.919 1.00 94.50 92 THR A C 1
ATOM 731 O O . THR A 1 92 ? 0.145 2.207 -14.975 1.00 94.50 92 THR A O 1
ATOM 734 N N . VAL A 1 93 ? 2.044 2.004 -13.778 1.00 95.44 93 VAL A N 1
ATOM 735 C CA . VAL A 1 93 ? 1.445 2.450 -12.514 1.00 95.44 93 VAL A CA 1
ATOM 736 C C . VAL A 1 93 ? 0.899 3.859 -12.635 1.00 95.44 93 VAL A C 1
ATOM 738 O O . VAL A 1 93 ? -0.235 4.087 -12.237 1.00 95.44 93 VAL A O 1
ATOM 741 N N . TRP A 1 94 ? 1.654 4.782 -13.227 1.00 94.19 94 TRP A N 1
ATOM 742 C CA . TRP A 1 94 ? 1.204 6.157 -13.418 1.00 94.19 94 TRP A CA 1
ATOM 743 C C . TRP A 1 94 ? -0.065 6.243 -14.276 1.00 94.19 94 TRP A C 1
ATOM 745 O O . TRP A 1 94 ? -1.045 6.870 -13.881 1.00 94.19 94 TRP A O 1
ATOM 755 N N . ARG A 1 95 ? -0.079 5.570 -15.432 1.00 95.00 95 ARG A N 1
ATOM 756 C CA . ARG A 1 95 ? -1.204 5.615 -16.381 1.00 95.00 95 ARG A CA 1
ATOM 757 C C . ARG A 1 95 ? -2.473 4.950 -15.848 1.00 95.00 95 ARG A C 1
ATOM 759 O O . ARG A 1 95 ? -3.568 5.401 -16.169 1.00 95.00 95 ARG A O 1
ATOM 766 N N . TYR A 1 96 ? -2.337 3.883 -15.060 1.00 94.75 96 TYR A N 1
ATOM 767 C CA . TYR A 1 96 ? -3.459 3.054 -14.608 1.00 94.75 96 TYR A CA 1
ATOM 768 C C . TYR A 1 96 ? -3.633 3.044 -13.087 1.00 94.75 96 TYR A C 1
ATOM 770 O O . TYR A 1 96 ? -4.230 2.118 -12.538 1.00 94.75 96 TYR A O 1
ATOM 778 N N . PHE A 1 97 ? -3.135 4.070 -12.398 1.00 93.88 97 PHE A N 1
ATOM 779 C CA . PHE A 1 97 ? -3.038 4.116 -10.940 1.00 93.88 97 PHE A CA 1
ATOM 780 C C . PHE A 1 97 ? -4.351 3.764 -10.228 1.00 93.88 97 PHE A C 1
ATOM 782 O O . PHE A 1 97 ? -4.392 2.836 -9.422 1.00 93.88 97 PHE A O 1
ATOM 789 N N . THR A 1 98 ? -5.449 4.440 -10.573 1.00 93.62 98 THR A N 1
ATOM 790 C CA . THR A 1 98 ? -6.762 4.196 -9.955 1.00 93.62 98 THR A CA 1
ATOM 791 C C . THR A 1 98 ? -7.285 2.792 -10.256 1.00 93.62 98 THR A C 1
ATOM 793 O O . THR A 1 98 ? -7.823 2.133 -9.376 1.00 93.62 98 THR A O 1
ATOM 796 N N . GLN A 1 99 ? -7.077 2.286 -11.475 1.00 95.06 99 GLN A N 1
ATOM 797 C CA . GLN A 1 99 ? -7.501 0.934 -11.844 1.00 95.06 99 GLN A CA 1
ATOM 798 C C . GLN A 1 99 ? -6.705 -0.140 -11.085 1.00 95.06 99 GLN A C 1
ATOM 800 O O . GLN A 1 99 ? -7.262 -1.171 -10.704 1.00 95.06 99 GLN A O 1
ATOM 805 N N . LEU A 1 100 ? -5.408 0.090 -10.862 1.00 96.06 100 LEU A N 1
ATOM 806 C CA . LEU A 1 100 ? -4.569 -0.768 -10.028 1.00 96.06 100 LEU A CA 1
ATOM 807 C C . LEU A 1 100 ? -5.006 -0.719 -8.567 1.00 96.06 100 LEU A C 1
ATOM 809 O O . LEU A 1 100 ? -5.079 -1.771 -7.937 1.00 96.06 100 LEU A O 1
ATOM 813 N N . ALA A 1 101 ? -5.349 0.463 -8.049 1.00 96.56 101 ALA A N 1
ATOM 814 C CA . ALA A 1 101 ? -5.895 0.614 -6.704 1.00 96.56 101 ALA A CA 1
ATOM 815 C C . ALA A 1 101 ? -7.188 -0.198 -6.545 1.00 96.56 101 ALA A C 1
ATOM 817 O O . ALA A 1 101 ? -7.254 -1.060 -5.671 1.00 96.56 101 ALA A O 1
ATOM 818 N N . ASP A 1 102 ? -8.158 -0.020 -7.447 1.00 96.56 102 ASP A N 1
ATOM 819 C CA . ASP A 1 102 ? -9.432 -0.751 -7.439 1.00 96.56 102 ASP A CA 1
ATOM 820 C C . ASP A 1 102 ? -9.212 -2.275 -7.446 1.00 96.56 102 ASP A C 1
ATOM 822 O O . ASP A 1 102 ? -9.793 -3.016 -6.646 1.00 96.56 102 ASP A O 1
ATOM 826 N N . LYS A 1 103 ? -8.323 -2.760 -8.323 1.00 96.81 103 LYS A N 1
ATOM 827 C CA . LYS A 1 103 ? -7.975 -4.186 -8.415 1.00 96.81 103 LYS A CA 1
ATOM 828 C C . LYS A 1 103 ? -7.262 -4.692 -7.160 1.00 96.81 103 LYS A C 1
ATOM 830 O O . LYS A 1 103 ? -7.593 -5.774 -6.678 1.00 96.81 103 LYS A O 1
ATOM 835 N N . GLY A 1 104 ? -6.314 -3.932 -6.618 1.00 97.50 104 GLY A N 1
ATOM 836 C CA . GLY A 1 104 ? -5.562 -4.295 -5.416 1.00 97.50 104 GLY A CA 1
ATOM 837 C C . GLY A 1 104 ? -6.462 -4.381 -4.185 1.00 97.50 104 GLY A C 1
ATOM 838 O O . GLY A 1 104 ? -6.395 -5.353 -3.432 1.00 97.50 104 GLY A O 1
ATOM 839 N N . ILE A 1 105 ? -7.378 -3.422 -4.032 1.00 98.12 105 ILE A N 1
ATOM 840 C CA . ILE A 1 105 ? -8.414 -3.434 -2.992 1.00 98.12 105 ILE A CA 1
ATOM 841 C C . ILE A 1 105 ? -9.303 -4.671 -3.139 1.00 98.12 105 ILE A C 1
ATOM 843 O O . ILE A 1 105 ? -9.555 -5.366 -2.152 1.00 98.12 105 ILE A O 1
ATOM 847 N N . ALA A 1 106 ? -9.759 -4.979 -4.358 1.00 97.69 106 ALA A N 1
ATOM 848 C CA . ALA A 1 106 ? -10.595 -6.150 -4.611 1.00 97.69 106 ALA A CA 1
ATOM 849 C C . ALA A 1 106 ? -9.883 -7.461 -4.232 1.00 97.69 106 ALA A C 1
ATOM 851 O O . ALA A 1 106 ? -10.463 -8.281 -3.519 1.00 97.69 106 ALA A O 1
ATOM 852 N N . LEU A 1 107 ? -8.616 -7.630 -4.628 1.00 97.69 107 LEU A N 1
ATOM 853 C CA . LEU A 1 107 ? -7.799 -8.791 -4.252 1.00 97.69 107 LEU A CA 1
ATOM 854 C C . LEU A 1 107 ? -7.632 -8.903 -2.729 1.00 97.69 107 LEU A C 1
ATOM 856 O O . LEU A 1 107 ? -7.790 -9.982 -2.157 1.00 97.69 107 LEU A O 1
ATOM 860 N N . ALA A 1 108 ? -7.364 -7.788 -2.047 1.00 98.19 108 ALA A N 1
ATOM 861 C CA . ALA A 1 108 ? -7.198 -7.770 -0.597 1.00 98.19 108 ALA A CA 1
ATOM 862 C C . ALA A 1 108 ? -8.484 -8.101 0.171 1.00 98.19 108 ALA A C 1
ATOM 864 O O . ALA A 1 108 ? -8.429 -8.813 1.179 1.00 98.19 108 ALA A O 1
ATOM 865 N N . LYS A 1 109 ? -9.640 -7.636 -0.314 1.00 97.69 109 LYS A N 1
ATOM 866 C CA . LYS A 1 109 ? -10.955 -7.954 0.261 1.00 97.69 109 LYS A CA 1
ATOM 867 C C . LYS A 1 109 ? -11.363 -9.412 0.049 1.00 97.69 109 LYS A C 1
ATOM 869 O O . LYS A 1 109 ? -12.002 -9.981 0.925 1.00 97.69 109 LYS A O 1
ATOM 874 N N . GLN A 1 110 ? -10.996 -10.013 -1.083 1.00 97.56 110 GLN A N 1
ATOM 875 C CA . GLN A 1 110 ? -11.278 -11.427 -1.371 1.00 97.56 110 GLN A CA 1
ATOM 876 C C . GLN A 1 110 ? -10.382 -12.389 -0.578 1.00 97.56 110 GLN A C 1
ATOM 878 O O . GLN A 1 110 ? -10.720 -13.560 -0.420 1.00 97.56 110 GLN A O 1
ATOM 883 N N . CYS A 1 111 ? -9.240 -11.914 -0.077 1.00 97.88 111 CYS A N 1
ATOM 884 C CA . CYS A 1 111 ? -8.335 -12.716 0.731 1.00 97.88 111 CYS A CA 1
ATOM 885 C C . CYS A 1 111 ? -8.835 -12.848 2.181 1.00 97.88 111 CYS A C 1
ATOM 887 O O . CYS A 1 111 ? -9.023 -11.854 2.884 1.00 97.88 111 CYS A O 1
ATOM 889 N N . ASP A 1 112 ? -8.943 -14.089 2.649 1.00 96.88 112 ASP A N 1
ATOM 890 C CA . ASP A 1 112 ? -9.426 -14.523 3.968 1.00 96.88 112 ASP A CA 1
ATOM 891 C C . ASP A 1 112 ? -8.413 -14.347 5.118 1.00 96.88 112 ASP A C 1
ATOM 893 O O . ASP A 1 112 ? -8.694 -14.700 6.259 1.00 96.88 112 ASP A O 1
ATOM 897 N N . CYS A 1 113 ? -7.227 -13.790 4.854 1.00 96.69 113 CYS A N 1
ATOM 898 C CA . CYS A 1 113 ? -6.250 -13.495 5.907 1.00 96.69 113 CYS A CA 1
ATOM 899 C C . CYS A 1 113 ? -6.636 -12.247 6.723 1.00 96.69 113 CYS A C 1
ATOM 901 O O . CYS A 1 113 ? -7.282 -11.344 6.200 1.00 96.69 113 CYS A O 1
ATOM 903 N N . ASN A 1 114 ? -6.168 -12.132 7.968 1.00 90.62 114 ASN A N 1
ATOM 904 C CA . ASN A 1 114 ? -6.487 -10.971 8.813 1.00 90.62 114 ASN A CA 1
ATOM 905 C C . ASN A 1 114 ? -5.622 -9.744 8.474 1.00 90.62 114 ASN A C 1
ATOM 907 O O . ASN A 1 114 ? -6.136 -8.710 8.051 1.00 90.62 114 ASN A O 1
ATOM 911 N N . ASN A 1 115 ? -4.297 -9.875 8.596 1.00 88.81 115 ASN A N 1
ATOM 912 C CA . ASN A 1 115 ? -3.391 -8.715 8.613 1.00 88.81 115 ASN A CA 1
ATOM 913 C C . ASN A 1 115 ? -2.671 -8.459 7.280 1.00 88.81 115 ASN A C 1
ATOM 915 O O . ASN A 1 115 ? -2.229 -7.342 7.027 1.00 88.81 115 ASN A O 1
ATOM 919 N N . GLY A 1 116 ? -2.566 -9.471 6.418 1.00 95.56 116 GLY A N 1
ATOM 920 C CA . GLY A 1 116 ? -1.752 -9.447 5.201 1.00 95.56 116 GLY A CA 1
ATOM 921 C C . GLY A 1 116 ? -1.071 -10.796 4.973 1.00 95.56 116 GLY A C 1
ATOM 922 O O . GLY A 1 116 ? -0.742 -11.504 5.923 1.00 95.56 116 GLY A O 1
ATOM 923 N N . CYS A 1 117 ? -0.926 -11.210 3.713 1.00 97.81 117 CYS A N 1
ATOM 924 C CA . CYS A 1 117 ? -0.207 -12.434 3.351 1.00 97.81 117 CYS A CA 1
ATOM 925 C C . CYS A 1 117 ? 0.351 -12.340 1.917 1.00 97.81 117 CYS A C 1
ATOM 927 O O . CYS A 1 117 ? 0.003 -11.395 1.201 1.00 97.81 117 CYS A O 1
ATOM 929 N N . PRO A 1 118 ? 1.154 -13.317 1.448 1.00 96.00 118 PRO A N 1
ATOM 930 C CA . PRO A 1 118 ? 1.706 -13.314 0.086 1.00 96.00 118 PRO A CA 1
ATOM 931 C C . PRO A 1 118 ? 0.672 -13.295 -1.048 1.00 96.00 118 PRO A C 1
ATOM 933 O O . PRO A 1 118 ? 1.008 -12.941 -2.168 1.00 96.00 118 PRO A O 1
ATOM 936 N N . ARG A 1 119 ? -0.592 -13.655 -0.780 1.00 95.00 119 ARG A N 1
ATOM 937 C CA . ARG A 1 119 ? -1.664 -13.608 -1.791 1.00 95.00 119 ARG A CA 1
ATOM 938 C C . ARG A 1 119 ? -2.239 -12.208 -2.013 1.00 95.00 119 ARG A C 1
ATOM 940 O O . ARG A 1 119 ? -2.909 -12.001 -3.016 1.00 95.00 119 ARG A O 1
ATOM 947 N N . CYS A 1 120 ? -2.060 -11.282 -1.068 1.00 97.25 120 CYS A N 1
ATOM 948 C CA . CYS A 1 120 ? -2.793 -10.014 -1.092 1.00 97.25 120 CYS A CA 1
ATOM 949 C C . CYS A 1 120 ? -1.998 -8.770 -0.696 1.00 97.25 120 CYS A C 1
ATOM 951 O O . CYS A 1 120 ? -2.499 -7.668 -0.891 1.00 97.25 120 CYS A O 1
ATOM 953 N N . LEU A 1 121 ? -0.839 -8.923 -0.050 1.00 97.56 121 LEU A N 1
ATOM 954 C CA . LEU A 1 121 ? -0.116 -7.783 0.511 1.00 97.56 121 LEU A CA 1
ATOM 955 C C . LEU A 1 121 ? 1.398 -7.985 0.581 1.00 97.56 121 LEU A C 1
ATOM 957 O O . LEU A 1 121 ? 2.123 -7.015 0.452 1.00 97.56 121 LEU A O 1
ATOM 961 N N . HIS A 1 122 ? 1.914 -9.190 0.834 1.00 96.94 122 HIS A N 1
ATOM 962 C CA . HIS A 1 122 ? 3.360 -9.359 1.029 1.00 96.94 122 HIS A CA 1
ATOM 963 C C . HIS A 1 122 ? 4.087 -9.545 -0.301 1.00 96.94 122 HIS A C 1
ATOM 965 O O . HIS A 1 122 ? 3.657 -10.339 -1.132 1.00 96.94 122 HIS A O 1
ATOM 971 N N . HIS A 1 123 ? 5.235 -8.883 -0.438 1.00 95.00 123 HIS A N 1
ATOM 972 C CA . HIS A 1 123 ? 6.114 -8.971 -1.605 1.00 95.00 123 HIS A CA 1
ATOM 973 C C . HIS A 1 123 ? 7.500 -9.458 -1.193 1.00 95.00 123 HIS A C 1
ATOM 975 O O . HIS A 1 123 ? 8.033 -9.055 -0.157 1.00 95.00 123 HIS A O 1
ATOM 981 N N . THR A 1 124 ? 8.108 -10.332 -1.997 1.00 92.06 124 THR A N 1
ATOM 982 C CA . THR A 1 124 ? 9.426 -10.920 -1.689 1.00 92.06 124 THR A CA 1
ATOM 983 C C . THR A 1 124 ? 10.542 -9.880 -1.682 1.00 92.06 124 THR A C 1
ATOM 985 O O . THR A 1 124 ? 11.466 -9.987 -0.883 1.00 92.06 124 THR A O 1
ATOM 988 N N . ASN A 1 125 ? 10.427 -8.857 -2.531 1.00 90.75 125 ASN A N 1
ATOM 989 C CA . ASN A 1 125 ? 11.457 -7.837 -2.739 1.00 90.75 125 ASN A CA 1
ATOM 990 C C . ASN A 1 125 ? 11.185 -6.542 -1.955 1.00 90.75 125 ASN A C 1
ATOM 992 O O . ASN A 1 125 ? 11.800 -5.514 -2.239 1.00 90.75 125 ASN A O 1
ATOM 996 N N . CYS A 1 126 ? 10.269 -6.588 -0.980 1.00 94.44 126 CYS A N 1
ATOM 997 C CA . CYS A 1 126 ? 9.972 -5.465 -0.096 1.00 94.44 126 CYS A CA 1
ATOM 998 C C . CYS A 1 126 ? 11.234 -5.075 0.703 1.00 94.44 126 CYS A C 1
ATOM 1000 O O . CYS A 1 126 ? 11.712 -5.894 1.502 1.00 94.44 126 CYS A O 1
ATOM 1002 N N . PRO A 1 127 ? 11.764 -3.845 0.542 1.00 91.88 127 PRO A N 1
ATOM 1003 C CA . PRO A 1 127 ? 12.960 -3.396 1.260 1.00 91.88 127 PRO A CA 1
ATOM 1004 C C . PRO A 1 127 ? 12.798 -3.460 2.786 1.00 91.88 127 PRO A C 1
ATOM 1006 O O . PRO A 1 127 ? 13.714 -3.863 3.503 1.00 91.88 127 PRO A O 1
ATOM 1009 N N . ASP A 1 128 ? 11.589 -3.171 3.272 1.00 94.31 128 ASP A N 1
ATOM 1010 C CA . ASP A 1 128 ? 11.218 -3.186 4.690 1.00 94.31 128 ASP A CA 1
ATOM 1011 C C . ASP A 1 128 ? 10.866 -4.587 5.219 1.00 94.31 128 ASP A C 1
ATOM 1013 O O . ASP A 1 128 ? 10.366 -4.746 6.336 1.00 94.31 128 ASP A O 1
ATOM 1017 N N . ARG A 1 129 ? 11.131 -5.641 4.433 1.00 95.38 129 ARG A N 1
ATOM 1018 C CA . ARG A 1 129 ? 10.910 -7.052 4.799 1.00 95.38 129 ARG A CA 1
ATOM 1019 C C . ARG A 1 129 ? 9.467 -7.340 5.225 1.00 95.38 129 ARG A C 1
ATOM 1021 O O . ARG A 1 129 ? 9.236 -8.142 6.130 1.00 95.38 129 ARG A O 1
ATOM 1028 N N . ASN A 1 130 ? 8.506 -6.687 4.570 1.00 96.25 130 ASN A N 1
ATOM 1029 C CA . ASN A 1 130 ? 7.072 -6.764 4.862 1.00 96.25 130 ASN A CA 1
ATOM 1030 C C . ASN A 1 130 ? 6.687 -6.325 6.291 1.00 96.25 130 ASN A C 1
ATOM 1032 O O . ASN A 1 130 ? 5.625 -6.702 6.785 1.00 96.25 130 ASN A O 1
ATOM 1036 N N . ARG A 1 131 ? 7.530 -5.539 6.973 1.00 95.19 131 ARG A N 1
ATOM 1037 C CA . ARG A 1 131 ? 7.212 -4.970 8.289 1.00 95.19 131 ARG A CA 1
ATOM 1038 C C . ARG A 1 131 ? 6.399 -3.684 8.149 1.00 95.19 131 ARG A C 1
ATOM 1040 O O . ARG A 1 131 ? 6.547 -2.955 7.174 1.00 95.19 131 ARG A O 1
ATOM 1047 N N . GLY A 1 132 ? 5.538 -3.404 9.127 1.00 95.12 132 GLY A N 1
ATOM 1048 C CA . GLY A 1 132 ? 4.646 -2.240 9.079 1.00 95.12 132 GLY A CA 1
ATOM 1049 C C . GLY A 1 132 ? 3.579 -2.332 7.983 1.00 95.12 132 GLY A C 1
ATOM 1050 O O . GLY A 1 132 ? 3.170 -1.314 7.437 1.00 95.12 132 GLY A O 1
ATOM 1051 N N . LEU A 1 133 ? 3.144 -3.545 7.641 1.00 96.75 133 LEU A N 1
ATOM 1052 C CA . LEU A 1 133 ? 2.019 -3.781 6.741 1.00 96.75 133 LEU A CA 1
ATOM 1053 C C . LEU A 1 133 ? 0.757 -4.106 7.540 1.00 96.75 133 LEU A C 1
ATOM 1055 O O . LEU A 1 133 ? 0.780 -4.944 8.441 1.00 96.75 133 LEU A O 1
ATOM 1059 N N . LEU A 1 134 ? -0.360 -3.492 7.156 1.00 97.19 134 LEU A N 1
ATOM 1060 C CA . LEU A 1 134 ? -1.687 -3.856 7.628 1.00 97.19 134 LEU A CA 1
ATOM 1061 C C . LEU A 1 134 ? -2.706 -3.729 6.496 1.00 97.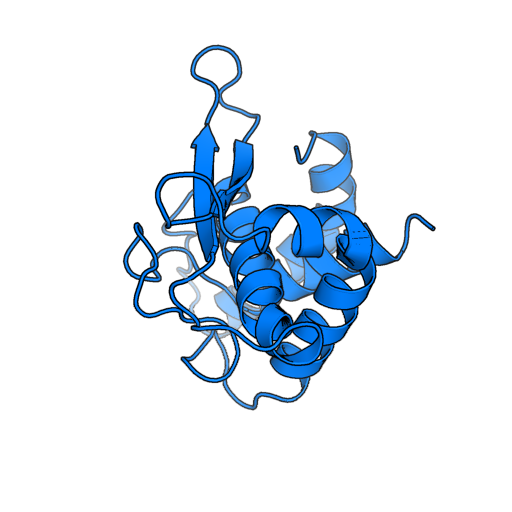19 134 LEU A C 1
ATOM 1063 O O . LEU A 1 134 ? -3.033 -2.634 6.035 1.00 97.19 134 LEU A O 1
ATOM 1067 N N . LYS A 1 135 ? -3.266 -4.871 6.090 1.00 97.62 135 LYS A N 1
ATOM 1068 C CA . LYS A 1 135 ? -4.223 -4.999 4.981 1.00 97.62 135 LYS A CA 1
ATOM 1069 C C . LYS A 1 135 ? -5.351 -3.970 5.050 1.00 97.62 135 LYS A C 1
ATOM 1071 O O . LYS A 1 135 ? -5.683 -3.350 4.043 1.00 97.62 135 LYS A O 1
ATOM 1076 N N . GLN A 1 136 ? -5.916 -3.776 6.239 1.00 97.50 136 GLN A N 1
ATOM 1077 C CA . GLN A 1 136 ? -7.040 -2.867 6.456 1.00 97.50 136 GLN A CA 1
ATOM 1078 C C . GLN A 1 136 ? -6.666 -1.396 6.201 1.00 97.50 136 GLN A C 1
ATOM 1080 O O . GLN A 1 136 ? -7.466 -0.675 5.610 1.00 97.50 136 GLN A O 1
ATOM 1085 N N . LEU A 1 137 ? -5.450 -0.961 6.566 1.00 97.38 137 LEU A N 1
ATOM 1086 C CA . LEU A 1 137 ? -4.982 0.406 6.288 1.00 97.38 137 LEU A CA 1
ATOM 1087 C C . LEU A 1 137 ? -4.800 0.635 4.788 1.00 97.38 137 LEU A C 1
ATOM 1089 O O . LEU A 1 137 ? -5.214 1.672 4.276 1.00 97.38 137 LEU A O 1
ATOM 1093 N N . GLY A 1 138 ? -4.228 -0.345 4.080 1.00 97.44 138 GLY A N 1
ATOM 1094 C CA . GLY A 1 138 ? -4.066 -0.270 2.627 1.00 97.44 138 GLY A CA 1
ATOM 1095 C C . GLY A 1 138 ? -5.406 -0.156 1.898 1.00 97.44 138 GLY A C 1
ATOM 1096 O O . GLY A 1 138 ? -5.543 0.670 0.998 1.00 97.44 138 GLY A O 1
ATOM 1097 N N . ILE A 1 139 ? -6.407 -0.942 2.317 1.00 97.94 139 ILE A N 1
ATOM 1098 C CA . ILE A 1 139 ? -7.766 -0.882 1.757 1.00 97.94 139 ILE A CA 1
ATOM 1099 C C . ILE A 1 139 ? -8.398 0.485 2.023 1.00 97.94 139 ILE A C 1
ATOM 1101 O O . ILE A 1 139 ? -8.847 1.123 1.077 1.00 97.94 139 ILE A O 1
ATOM 1105 N N . ALA A 1 140 ? -8.398 0.947 3.276 1.00 97.19 140 ALA A N 1
ATOM 1106 C CA . ALA A 1 140 ? -9.029 2.212 3.648 1.00 97.19 140 ALA A CA 1
ATOM 1107 C C . ALA A 1 140 ? -8.411 3.409 2.906 1.00 97.19 140 ALA A C 1
ATOM 1109 O O . ALA A 1 140 ? -9.124 4.283 2.417 1.00 97.19 140 ALA A O 1
ATOM 1110 N N . ALA A 1 141 ? -7.081 3.427 2.778 1.00 95.25 141 ALA A N 1
ATOM 1111 C CA . ALA A 1 141 ? -6.383 4.461 2.027 1.00 95.25 141 ALA A CA 1
ATOM 1112 C C . ALA A 1 141 ? -6.715 4.403 0.534 1.00 95.25 141 ALA A C 1
ATOM 1114 O O . ALA A 1 141 ? -6.998 5.433 -0.071 1.00 95.25 141 ALA A O 1
ATOM 1115 N N . GLY A 1 142 ? -6.718 3.202 -0.049 1.00 95.19 142 GLY A N 1
ATOM 1116 C CA . GLY A 1 142 ? -7.062 3.013 -1.451 1.00 95.19 142 GLY A CA 1
ATOM 1117 C C . GLY A 1 142 ? -8.491 3.445 -1.769 1.00 95.19 142 GLY A C 1
ATOM 1118 O O . GLY A 1 142 ? -8.700 4.143 -2.755 1.00 95.19 142 GLY A O 1
ATOM 1119 N N . GLU A 1 143 ? -9.459 3.101 -0.917 1.00 95.38 143 GLU A N 1
ATOM 1120 C CA . GLU A 1 143 ? -10.851 3.529 -1.077 1.00 95.38 143 GLU A CA 1
ATOM 1121 C C . GLU A 1 143 ? -10.954 5.053 -1.107 1.00 95.38 143 GLU A C 1
ATOM 1123 O O . GLU A 1 143 ? -11.522 5.601 -2.050 1.00 95.38 143 GLU A O 1
ATOM 1128 N N . LEU A 1 144 ? -10.325 5.742 -0.151 1.00 93.00 144 LEU A N 1
ATOM 1129 C CA . LEU A 1 144 ? -10.322 7.203 -0.108 1.00 93.00 144 LEU A CA 1
ATOM 1130 C C . LEU A 1 144 ? -9.704 7.820 -1.376 1.00 93.00 144 LEU A C 1
ATOM 1132 O O . LEU A 1 144 ? -10.292 8.720 -1.964 1.00 93.00 144 LEU A O 1
ATOM 1136 N N . ILE A 1 145 ? -8.574 7.283 -1.847 1.00 88.12 145 ILE A N 1
ATOM 1137 C CA . ILE A 1 145 ? -7.905 7.727 -3.084 1.00 88.12 145 ILE A CA 1
ATOM 1138 C C . ILE A 1 145 ? -8.794 7.516 -4.321 1.00 88.12 145 ILE A C 1
ATOM 1140 O O . ILE A 1 145 ? -8.785 8.328 -5.242 1.00 88.12 145 ILE A O 1
ATOM 1144 N N . THR A 1 146 ? -9.549 6.417 -4.372 1.00 85.88 146 THR A N 1
ATOM 1145 C CA . THR A 1 146 ? -10.385 6.066 -5.536 1.00 85.88 146 THR A CA 1
ATOM 1146 C C . THR A 1 146 ? -11.724 6.810 -5.585 1.00 85.88 146 THR A C 1
ATOM 1148 O O . THR A 1 146 ? -12.325 6.885 -6.659 1.00 85.88 146 THR A O 1
ATOM 1151 N N . ILE A 1 147 ? -12.186 7.351 -4.448 1.00 76.50 147 ILE A N 1
ATOM 1152 C CA . ILE A 1 147 ? -13.456 8.084 -4.312 1.00 76.50 147 ILE A CA 1
ATOM 1153 C C . ILE A 1 147 ? -13.352 9.531 -4.815 1.00 76.50 147 ILE A C 1
ATOM 1155 O O . ILE A 1 147 ? -14.355 10.054 -5.288 1.00 76.50 147 ILE A O 1
ATOM 1159 N N . GLU A 1 148 ? -12.173 10.162 -4.778 1.00 59.56 148 GLU A N 1
ATOM 1160 C CA . GLU A 1 148 ? -11.947 11.554 -5.229 1.00 59.56 148 GLU A CA 1
ATOM 1161 C C . GLU A 1 148 ? -11.995 11.738 -6.773 1.00 59.56 148 GLU A C 1
ATOM 1163 O O . GLU A 1 148 ? -11.282 12.573 -7.329 1.00 59.56 148 GLU A O 1
ATOM 1168 N N . LYS A 1 149 ? -12.828 10.960 -7.481 1.00 52.50 149 LYS A N 1
ATOM 1169 C CA . LYS A 1 149 ? -13.129 11.144 -8.912 1.00 52.50 149 LYS A CA 1
ATOM 1170 C C . LYS A 1 149 ? -14.033 12.346 -9.170 1.00 52.50 149 LYS A C 1
ATOM 1172 O O . LYS A 1 149 ? -14.996 12.542 -8.396 1.00 52.50 149 LYS A O 1
#

pLDDT: mean 90.52, std 9.26, range [52.5, 98.19]

Mean predicted aligned error: 4.21 Å

Secondary structure (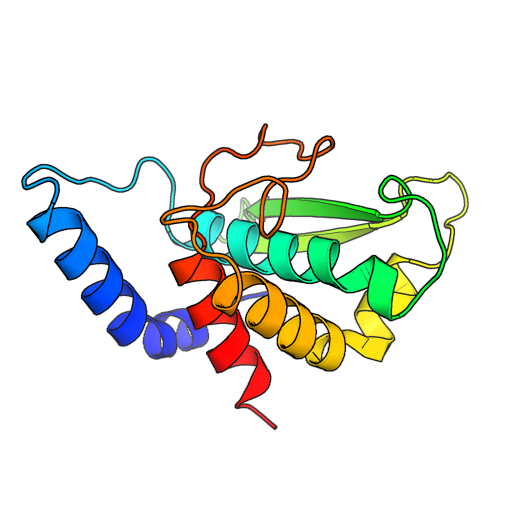DSSP, 8-state):
-B-HHHHHHHHHHHHHHHHHHHHH-TT---SS-HHHHHHHHHHHHHHHHGGGT--S-TTSEEEEEEE-SS-TT-EEEEEEE-STT--SHHHHHHHTHHHHHHHHHHHHHH---SS--TTTT--TT-TTTTTT--HHHHHHHHHHHHH--

Nearest PDB structures (foldseek):
  6znp-assembly1_A  TM=7.124E-01  e=3.358E-03  Bacillus subtilis subsp. subtilis str. 168
  6znp-assembly2_B  TM=7.400E-01  e=7.158E-03  Bacillus subtilis subsp. subtilis str. 168
  6znq-assembly2_B  TM=7.501E-01  e=1.370E-02  Bacillus subtilis subsp. subtilis str. 168

Foldseek 3Di:
DQDPVLCVVLVVLVVVVVVVVCVVPVPDDQPDDLQCLLLLQQQQLLLLLLCVQDDDDSLQKDKDKDQDPVHNVDIDMDIAGPDVVHDCSSVVCVVCVLVSLVRLLVQLVPDPDFFDDPRRGDDPPHPVNSPSYGSSSNNSSSVSVNPPD

Sequence (149 aa):
ELNPNFYRQLQPAIDKIKQELVSHSPNFVWEYPLEFMVLHSFGHLILTALPLLRMGASSDLNFLISSDSEHPKTSTGYFYDTNEGGNGASETVWRYFTQLADKGIALAKQCDCNNGCPRCLHHTNCPDRNRGLLKQLGIAAGELITIEK